Protein AF-A0A7T7CC13-F1 (afdb_monomer_lite)

Structure (mmCIF, N/CA/C/O backbone):
data_AF-A0A7T7CC13-F1
#
_entry.id   AF-A0A7T7CC13-F1
#
loop_
_atom_site.group_PDB
_atom_site.id
_atom_site.type_symbol
_atom_site.label_atom_id
_atom_site.label_alt_id
_atom_site.label_comp_id
_atom_site.label_asym_id
_atom_site.label_entity_id
_atom_site.label_seq_id
_atom_site.pdbx_PDB_ins_code
_atom_site.Cartn_x
_atom_site.Cartn_y
_atom_site.Cartn_z
_atom_site.occupancy
_atom_site.B_iso_or_equiv
_atom_site.auth_seq_id
_atom_site.auth_comp_id
_atom_site.auth_asym_id
_atom_site.auth_atom_id
_atom_site.pdbx_PDB_model_num
ATOM 1 N N . MET A 1 1 ? -9.724 -21.601 -39.764 1.00 37.38 1 MET A N 1
ATOM 2 C CA . MET A 1 1 ? -9.225 -21.649 -38.374 1.00 37.38 1 MET A CA 1
ATOM 3 C C . MET A 1 1 ? -8.020 -20.726 -38.321 1.00 37.38 1 MET A C 1
ATOM 5 O O . MET A 1 1 ? -7.012 -21.055 -38.927 1.00 37.38 1 MET A O 1
ATOM 9 N N . VAL A 1 2 ? -8.164 -19.522 -37.760 1.00 40.50 2 VAL A N 1
ATOM 10 C CA . VAL A 1 2 ? -7.054 -18.556 -37.667 1.00 40.50 2 VAL A CA 1
ATOM 11 C C . VAL A 1 2 ? -6.342 -18.808 -36.346 1.00 40.50 2 VAL A C 1
ATOM 13 O O . VAL A 1 2 ? -6.971 -18.805 -35.291 1.00 40.50 2 VAL A O 1
ATOM 16 N N . ASN A 1 3 ? -5.053 -19.114 -36.442 1.00 46.34 3 ASN A N 1
ATOM 17 C CA . ASN A 1 3 ? -4.206 -19.538 -35.339 1.00 46.34 3 ASN A CA 1
ATOM 18 C C . ASN A 1 3 ? -3.930 -18.339 -34.408 1.00 46.34 3 ASN A C 1
ATOM 20 O O . ASN A 1 3 ? -3.427 -17.313 -34.854 1.00 46.34 3 ASN A O 1
ATOM 24 N N . HIS A 1 4 ? -4.293 -18.442 -33.129 1.00 49.47 4 HIS A N 1
ATOM 25 C CA . HIS A 1 4 ? -4.273 -17.345 -32.145 1.00 49.47 4 HIS A CA 1
ATOM 26 C C . HIS A 1 4 ? -2.969 -17.299 -31.318 1.00 49.47 4 HIS A C 1
ATOM 28 O O . HIS A 1 4 ? -2.996 -17.021 -30.124 1.00 49.47 4 HIS A O 1
ATOM 34 N N . GLN A 1 5 ? -1.817 -17.609 -31.924 1.00 50.97 5 GLN A N 1
ATOM 35 C CA . GLN A 1 5 ? -0.561 -17.820 -31.180 1.00 50.97 5 GLN A CA 1
ATOM 36 C C . GLN A 1 5 ? 0.485 -16.687 -31.262 1.00 50.97 5 GLN A C 1
ATOM 38 O O . GLN A 1 5 ? 1.542 -16.831 -30.658 1.00 50.97 5 GLN A O 1
ATOM 43 N N . GLU A 1 6 ? 0.228 -15.551 -31.923 1.00 50.44 6 GLU A N 1
ATOM 44 C CA . GLU A 1 6 ? 1.265 -14.505 -32.102 1.00 50.44 6 GLU A CA 1
ATOM 45 C C . GLU A 1 6 ? 1.203 -13.300 -31.138 1.00 50.44 6 GLU A C 1
ATOM 47 O O . GLU A 1 6 ? 2.158 -12.530 -31.073 1.00 50.44 6 GLU A O 1
ATOM 52 N N . SER A 1 7 ? 0.134 -13.099 -30.356 1.00 53.97 7 SER A N 1
ATOM 53 C CA . SER A 1 7 ? -0.037 -11.822 -29.630 1.00 53.97 7 SER A CA 1
ATOM 54 C C . SER A 1 7 ? 0.683 -11.725 -28.278 1.00 53.97 7 SER A C 1
ATOM 56 O O . SER A 1 7 ? 0.955 -10.616 -27.822 1.00 53.97 7 SER A O 1
ATOM 58 N N . SER A 1 8 ? 0.986 -12.844 -27.610 1.00 57.09 8 SER A N 1
ATOM 59 C CA . SER A 1 8 ? 1.569 -12.819 -26.256 1.00 57.09 8 SER A CA 1
ATOM 60 C C . SER A 1 8 ? 3.068 -12.511 -26.260 1.00 57.09 8 SER A C 1
ATOM 62 O O . SER A 1 8 ? 3.535 -11.736 -25.429 1.00 57.09 8 SER A O 1
ATOM 64 N N . SER A 1 9 ? 3.818 -13.054 -27.223 1.00 64.38 9 SER A N 1
ATOM 65 C CA . SER A 1 9 ? 5.267 -12.847 -27.325 1.00 64.38 9 SER A CA 1
ATOM 66 C C . SER A 1 9 ? 5.609 -11.396 -27.658 1.00 64.38 9 SER A C 1
ATOM 68 O O . SER A 1 9 ? 6.480 -10.819 -27.016 1.00 64.38 9 SER A O 1
ATOM 70 N N . SER A 1 10 ? 4.882 -10.775 -28.593 1.00 85.00 10 SER A N 1
ATOM 71 C CA . SER A 1 10 ? 5.102 -9.376 -28.979 1.00 85.00 10 SER A CA 1
ATOM 72 C C . SER A 1 10 ? 4.784 -8.399 -27.839 1.00 85.00 10 SER A C 1
ATOM 74 O O . SER A 1 10 ? 5.523 -7.439 -27.621 1.00 85.00 10 SER A O 1
ATOM 76 N N . HIS A 1 11 ? 3.729 -8.665 -27.062 1.00 80.19 11 HIS A N 1
ATOM 77 C CA . HIS A 1 11 ? 3.351 -7.833 -25.920 1.00 80.19 11 HIS A CA 1
ATOM 78 C C . HIS A 1 11 ? 4.361 -7.905 -24.765 1.00 80.19 11 HIS A C 1
ATOM 80 O O . HIS A 1 11 ? 4.760 -6.864 -24.238 1.00 80.19 11 HIS A O 1
ATOM 86 N N . GLU A 1 12 ? 4.815 -9.103 -24.382 1.00 85.00 12 GLU A N 1
ATOM 87 C CA . GLU A 1 12 ? 5.818 -9.240 -23.316 1.00 85.00 12 GLU A CA 1
ATOM 88 C C . GLU A 1 12 ? 7.196 -8.721 -23.760 1.00 85.00 12 GLU A C 1
ATOM 90 O O . GLU A 1 12 ? 7.850 -8.012 -22.998 1.00 85.00 12 GLU A O 1
ATOM 95 N N . GLN A 1 13 ? 7.587 -8.934 -25.024 1.00 86.75 13 GLN A N 1
ATOM 96 C CA . GLN A 1 13 ? 8.794 -8.322 -25.598 1.00 86.75 13 GLN A CA 1
ATOM 97 C C . GLN A 1 13 ? 8.739 -6.789 -25.555 1.00 86.75 13 GLN A C 1
ATOM 99 O O . GLN A 1 13 ? 9.731 -6.143 -25.213 1.00 86.75 13 GLN A O 1
ATOM 104 N N . LEU A 1 14 ? 7.580 -6.196 -25.860 1.00 87.88 14 LEU A N 1
ATOM 105 C CA . LEU A 1 14 ? 7.381 -4.752 -25.765 1.00 87.88 14 LEU A CA 1
ATOM 106 C C . LEU A 1 14 ? 7.498 -4.261 -24.316 1.00 87.88 14 LEU A C 1
ATOM 108 O O . LEU A 1 14 ? 8.175 -3.264 -24.067 1.00 87.88 14 LEU A O 1
ATOM 112 N N . LYS A 1 15 ? 6.884 -4.954 -23.349 1.00 86.31 15 LYS A N 1
ATOM 113 C CA . LYS A 1 15 ? 7.027 -4.619 -21.923 1.00 86.31 15 LYS A CA 1
ATOM 114 C C . LYS A 1 15 ? 8.483 -4.675 -21.477 1.00 86.31 15 LYS A C 1
ATOM 116 O O . LYS A 1 15 ? 8.936 -3.764 -20.788 1.00 86.31 15 LYS A O 1
ATOM 121 N N . ASP A 1 16 ? 9.212 -5.716 -21.857 1.00 88.69 16 ASP A N 1
ATOM 122 C CA . ASP A 1 16 ? 10.606 -5.888 -21.454 1.00 88.69 16 ASP A CA 1
ATOM 123 C C . ASP A 1 16 ? 11.523 -4.842 -22.083 1.00 88.69 16 ASP A C 1
ATOM 125 O O . ASP A 1 16 ? 12.423 -4.339 -21.410 1.00 88.69 16 ASP A O 1
ATOM 129 N N . LEU A 1 17 ? 11.248 -4.431 -23.323 1.00 89.25 17 LEU A N 1
ATOM 130 C CA . LEU A 1 17 ? 11.922 -3.294 -23.944 1.00 89.25 17 LEU A CA 1
ATOM 131 C C . LEU A 1 17 ? 11.627 -1.988 -23.187 1.00 89.25 17 LEU A C 1
ATOM 133 O O . LEU A 1 17 ? 12.543 -1.228 -22.878 1.00 89.25 17 LEU A O 1
ATOM 137 N N . LEU A 1 18 ? 10.363 -1.734 -22.837 1.00 89.06 18 LEU A N 1
ATOM 138 C CA . LEU A 1 18 ? 9.966 -0.529 -22.104 1.00 89.06 18 LEU A CA 1
ATOM 139 C C . LEU A 1 18 ? 10.588 -0.462 -20.703 1.00 89.06 18 LEU A C 1
ATOM 141 O O . LEU A 1 18 ? 10.997 0.616 -20.279 1.00 89.06 18 LEU A O 1
ATOM 145 N N . LYS A 1 19 ? 10.736 -1.596 -20.005 1.00 88.38 19 LYS A N 1
ATOM 146 C CA . LYS A 1 19 ? 11.417 -1.672 -18.697 1.00 88.38 19 LYS A CA 1
ATOM 147 C C . LYS A 1 19 ? 12.895 -1.274 -18.756 1.00 88.38 19 LYS A C 1
ATOM 149 O O . LYS A 1 19 ? 13.468 -0.958 -17.718 1.00 88.38 19 LYS A O 1
ATOM 154 N N . GLN A 1 20 ? 13.525 -1.294 -19.931 1.00 89.38 20 GLN A N 1
ATOM 155 C CA . GLN A 1 20 ? 14.923 -0.878 -20.100 1.00 89.38 20 GLN A CA 1
ATOM 156 C C . GLN A 1 20 ? 15.076 0.639 -20.264 1.00 89.38 20 GLN A C 1
ATOM 158 O O . GLN A 1 20 ? 16.180 1.157 -20.095 1.00 89.38 20 GLN A O 1
ATOM 163 N N . VAL A 1 21 ? 13.992 1.367 -20.560 1.00 93.31 21 VAL A N 1
ATOM 164 C CA . VAL A 1 21 ? 14.020 2.832 -20.659 1.00 93.31 21 VAL A CA 1
ATOM 165 C C . VAL A 1 21 ? 14.332 3.410 -19.270 1.00 93.31 21 VAL A C 1
ATOM 167 O O . VAL A 1 21 ? 13.568 3.136 -18.343 1.00 93.31 21 VAL A O 1
ATOM 170 N N . PRO A 1 22 ? 15.393 4.227 -19.094 1.00 86.81 22 PRO A N 1
ATOM 171 C CA . PRO A 1 22 ? 15.857 4.665 -17.773 1.00 86.81 22 PRO A CA 1
ATOM 172 C C . PRO A 1 22 ? 14.756 5.236 -16.873 1.00 86.81 22 PRO A C 1
ATOM 174 O O . PRO A 1 22 ? 14.570 4.744 -15.768 1.00 86.81 22 PRO A O 1
ATOM 177 N N . GLY A 1 23 ? 13.936 6.167 -17.373 1.00 89.38 23 GLY A N 1
ATOM 178 C CA . GLY A 1 23 ? 12.844 6.750 -16.581 1.00 89.38 23 GLY A CA 1
ATOM 179 C C . GLY A 1 23 ? 11.727 5.760 -16.220 1.00 89.38 23 GLY A C 1
ATOM 180 O O . GLY A 1 23 ? 11.112 5.880 -15.163 1.00 89.38 23 GLY A O 1
ATOM 181 N N . VAL A 1 24 ? 11.478 4.751 -17.062 1.00 89.38 24 VAL A N 1
ATOM 182 C CA . VAL A 1 24 ? 10.513 3.681 -16.756 1.00 89.38 24 VAL A CA 1
ATOM 183 C C . VAL A 1 24 ? 11.092 2.753 -15.699 1.00 89.38 24 VAL A C 1
ATOM 185 O O . VAL A 1 24 ? 10.408 2.441 -14.728 1.00 89.38 24 VAL A O 1
ATOM 188 N N . LYS A 1 25 ? 12.357 2.352 -15.855 1.00 89.50 25 LYS A N 1
ATOM 189 C CA . LYS A 1 25 ? 13.068 1.532 -14.877 1.00 89.50 25 LYS A CA 1
ATOM 190 C C . LYS A 1 25 ? 13.095 2.217 -13.515 1.00 89.50 25 LYS A C 1
ATOM 192 O O . LYS A 1 25 ? 12.658 1.634 -12.536 1.00 89.50 25 LYS A O 1
ATOM 197 N N . GLU A 1 26 ? 13.532 3.471 -13.462 1.00 90.38 26 GLU A N 1
ATOM 198 C CA . GLU A 1 26 ? 13.581 4.271 -12.235 1.00 90.38 26 GLU A CA 1
ATOM 199 C C . GLU A 1 26 ? 12.208 4.387 -11.568 1.00 90.38 26 GLU A C 1
ATOM 201 O O . GLU A 1 26 ? 12.096 4.237 -10.352 1.00 90.38 26 GLU A O 1
ATOM 206 N N . HIS A 1 27 ? 11.147 4.604 -12.352 1.00 90.00 27 HIS A N 1
ATOM 207 C CA . HIS A 1 27 ? 9.791 4.644 -11.818 1.00 90.00 27 HIS A CA 1
ATOM 208 C C . HIS A 1 27 ? 9.349 3.286 -11.259 1.00 90.00 27 HIS A C 1
ATOM 210 O O . HIS A 1 27 ? 8.849 3.228 -10.135 1.00 90.00 27 HIS A O 1
ATOM 216 N N . LEU A 1 28 ? 9.553 2.193 -12.000 1.00 89.06 28 LEU A N 1
ATOM 217 C CA . LEU A 1 28 ? 9.188 0.841 -11.564 1.00 89.06 28 LEU A CA 1
ATOM 218 C C . LEU A 1 28 ? 9.956 0.402 -10.313 1.00 89.06 28 LEU A C 1
ATOM 220 O O . LEU A 1 28 ? 9.385 -0.283 -9.465 1.00 89.06 28 LEU A O 1
ATOM 224 N N . GLU A 1 29 ? 11.206 0.844 -10.189 1.00 89.06 29 GLU A N 1
ATOM 225 C CA . GLU A 1 29 ? 12.075 0.588 -9.043 1.00 89.06 29 GLU A CA 1
ATOM 226 C C . GLU A 1 29 ? 11.835 1.556 -7.869 1.00 89.06 29 GLU A C 1
ATOM 228 O O . GLU A 1 29 ? 12.410 1.396 -6.789 1.00 89.06 29 GLU A O 1
ATOM 233 N N . SER A 1 30 ? 10.981 2.567 -8.045 1.00 91.00 30 SER A N 1
ATOM 234 C CA . SER A 1 30 ? 10.727 3.562 -7.009 1.00 91.00 30 SER A CA 1
ATOM 235 C C . SER A 1 30 ? 9.969 2.970 -5.818 1.00 91.00 30 SER A C 1
ATOM 237 O O . SER A 1 30 ? 9.082 2.124 -5.963 1.00 91.00 30 SER A O 1
ATOM 239 N N . PHE A 1 31 ? 10.277 3.475 -4.619 1.00 91.25 31 PHE A N 1
ATOM 240 C CA . PHE A 1 31 ? 9.617 3.055 -3.380 1.00 91.25 31 PHE A CA 1
ATOM 241 C C . PHE A 1 31 ? 8.078 3.085 -3.463 1.00 91.25 31 PHE A C 1
ATOM 243 O O . PHE A 1 31 ? 7.469 2.077 -3.104 1.00 91.25 31 PHE A O 1
ATOM 250 N N . PRO A 1 32 ? 7.424 4.161 -3.961 1.00 93.06 32 PRO A N 1
ATOM 251 C CA . PRO A 1 32 ? 5.967 4.192 -4.060 1.00 93.06 32 PRO A CA 1
ATOM 252 C C . PRO A 1 32 ? 5.403 3.052 -4.911 1.00 93.06 32 PRO A C 1
ATOM 254 O O . PRO A 1 32 ? 4.416 2.438 -4.519 1.00 93.06 32 PRO A O 1
ATOM 257 N N . VAL A 1 33 ? 6.041 2.729 -6.041 1.00 92.19 33 VAL A N 1
ATOM 258 C CA . VAL A 1 33 ? 5.582 1.655 -6.934 1.00 92.19 33 VAL A CA 1
ATOM 259 C C . VAL A 1 33 ? 5.774 0.287 -6.293 1.00 92.19 33 VAL A C 1
ATOM 261 O O . VAL A 1 33 ? 4.829 -0.504 -6.268 1.00 92.19 33 VAL A O 1
ATOM 264 N N . LYS A 1 34 ? 6.955 0.010 -5.728 1.00 90.62 34 LYS A N 1
ATOM 265 C CA . LYS A 1 34 ? 7.211 -1.261 -5.034 1.00 90.62 34 LYS A CA 1
ATOM 266 C C . LYS A 1 34 ? 6.249 -1.462 -3.863 1.00 90.62 34 LYS A C 1
ATOM 268 O O . LYS A 1 34 ? 5.635 -2.520 -3.742 1.00 90.62 34 LYS A O 1
ATOM 273 N N . MET A 1 35 ? 6.058 -0.431 -3.039 1.00 89.69 35 MET A N 1
ATOM 274 C CA . MET A 1 35 ? 5.157 -0.485 -1.888 1.00 89.69 35 MET A CA 1
ATOM 275 C C . MET A 1 35 ? 3.690 -0.629 -2.303 1.00 89.69 35 MET A C 1
ATOM 277 O O . MET A 1 35 ? 2.972 -1.459 -1.750 1.00 89.69 35 MET A O 1
ATOM 281 N N . GLY A 1 36 ? 3.250 0.133 -3.306 1.00 92.94 36 GLY A N 1
ATOM 282 C CA . GLY A 1 36 ? 1.894 0.049 -3.841 1.00 92.94 36 GLY A CA 1
ATOM 283 C C . GLY A 1 36 ? 1.546 -1.352 -4.331 1.00 92.94 36 GLY A C 1
ATOM 284 O O . GLY A 1 36 ? 0.503 -1.896 -3.964 1.00 92.94 36 GLY A O 1
ATOM 285 N N . LYS A 1 37 ? 2.461 -1.978 -5.082 1.00 91.62 37 LYS A N 1
ATOM 286 C CA . LYS A 1 37 ? 2.295 -3.359 -5.549 1.00 91.62 37 LYS A CA 1
ATOM 287 C C . LYS A 1 37 ? 2.271 -4.365 -4.398 1.00 91.62 37 LYS A C 1
ATOM 289 O O . LYS A 1 37 ? 1.440 -5.267 -4.429 1.00 91.62 37 LYS A O 1
ATOM 294 N N . LYS A 1 38 ? 3.123 -4.214 -3.375 1.00 88.62 38 LYS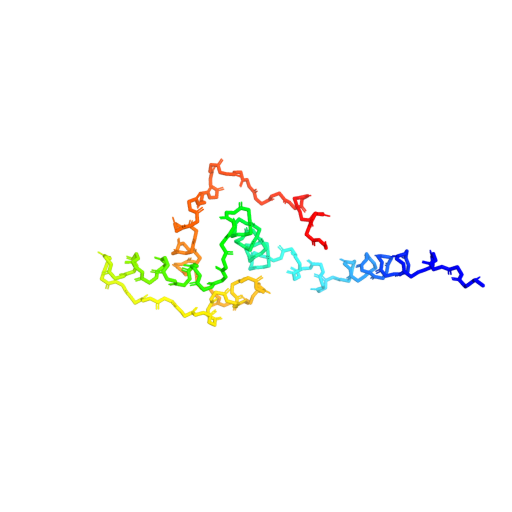 A N 1
ATOM 295 C CA . LYS A 1 38 ? 3.103 -5.088 -2.186 1.00 88.62 38 LYS A CA 1
ATOM 296 C C . LYS A 1 38 ? 1.785 -5.000 -1.423 1.00 88.62 38 LYS A C 1
ATOM 298 O O . LYS A 1 38 ? 1.185 -6.025 -1.120 1.00 88.62 38 LYS A O 1
ATOM 303 N N . ILE A 1 39 ? 1.313 -3.783 -1.162 1.00 92.62 39 ILE A N 1
ATOM 304 C CA . ILE A 1 39 ? 0.031 -3.538 -0.490 1.00 92.62 39 ILE A CA 1
ATOM 305 C C . ILE A 1 39 ? -1.113 -4.168 -1.285 1.00 92.62 39 ILE A C 1
ATOM 307 O O . ILE A 1 39 ? -1.938 -4.879 -0.715 1.00 92.62 39 ILE A O 1
ATOM 311 N N . MET A 1 40 ? -1.132 -3.962 -2.605 1.00 93.56 40 MET A N 1
ATOM 312 C CA . MET A 1 40 ? -2.138 -4.554 -3.483 1.00 93.56 40 MET A CA 1
ATOM 313 C C . MET A 1 40 ? -2.079 -6.085 -3.462 1.00 93.56 40 MET A C 1
ATOM 315 O O . MET A 1 40 ? -3.118 -6.730 -3.324 1.00 93.56 40 MET A O 1
ATOM 319 N N . LYS A 1 41 ? -0.880 -6.668 -3.566 1.00 90.94 41 LYS A N 1
ATOM 320 C CA . LYS A 1 41 ? -0.671 -8.116 -3.501 1.00 90.94 41 LYS A CA 1
ATOM 321 C C . LYS A 1 41 ? -1.198 -8.683 -2.187 1.00 90.94 41 LYS A C 1
ATOM 323 O O . LYS A 1 41 ? -2.060 -9.551 -2.208 1.00 90.94 41 LYS A O 1
ATOM 328 N N . ARG A 1 42 ? -0.758 -8.132 -1.053 1.00 91.81 42 ARG A N 1
ATOM 329 C CA . ARG A 1 42 ? -1.191 -8.564 0.281 1.00 91.81 42 ARG A CA 1
ATOM 330 C C . ARG A 1 42 ? -2.703 -8.447 0.451 1.00 91.81 42 ARG A C 1
ATOM 332 O O . ARG A 1 42 ? -3.329 -9.357 0.983 1.00 91.81 42 ARG A O 1
ATOM 339 N N . ARG A 1 43 ? -3.305 -7.359 -0.038 1.00 93.88 43 ARG A N 1
ATOM 340 C CA . ARG A 1 43 ? -4.762 -7.185 -0.047 1.00 93.88 43 ARG A CA 1
ATOM 341 C C . ARG A 1 43 ? -5.460 -8.338 -0.772 1.00 93.88 43 ARG A C 1
ATOM 343 O O . ARG A 1 43 ? -6.429 -8.884 -0.250 1.00 93.88 43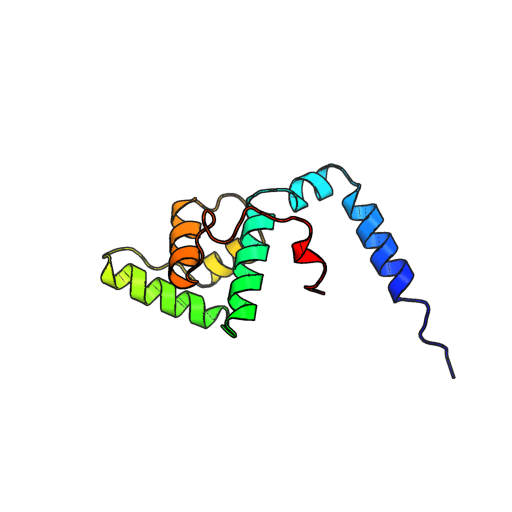 ARG A O 1
ATOM 350 N N . ILE A 1 44 ? -4.989 -8.670 -1.973 1.00 93.44 44 ILE A N 1
ATOM 351 C CA . ILE A 1 44 ? -5.552 -9.742 -2.802 1.00 93.44 44 ILE A CA 1
ATOM 352 C C . ILE A 1 44 ? -5.348 -11.104 -2.131 1.00 93.44 44 ILE A C 1
ATOM 354 O O . ILE A 1 44 ? -6.295 -11.882 -2.072 1.00 93.44 44 ILE A O 1
ATOM 358 N N . ASP A 1 45 ? -4.167 -11.358 -1.564 1.00 91.12 45 ASP A N 1
ATOM 359 C CA . ASP A 1 45 ? -3.845 -12.605 -0.859 1.00 91.12 45 ASP A CA 1
ATOM 360 C C . ASP A 1 45 ? -4.742 -12.816 0.379 1.00 91.12 45 ASP A C 1
ATOM 362 O O . ASP A 1 45 ? -5.075 -13.947 0.727 1.00 91.12 45 ASP A O 1
ATOM 366 N N . LEU A 1 46 ? -5.197 -11.730 1.016 1.00 92.12 46 LEU A N 1
ATOM 367 C CA . LEU A 1 46 ? -6.177 -11.754 2.109 1.00 92.12 46 LEU A CA 1
ATOM 368 C C . LEU A 1 46 ? -7.643 -11.797 1.630 1.00 92.12 46 LEU A C 1
ATOM 370 O O . LEU A 1 46 ? -8.556 -11.796 2.455 1.00 92.12 46 LEU A O 1
ATOM 374 N N . GLY A 1 47 ? -7.898 -11.801 0.317 1.00 95.06 47 GLY A N 1
ATOM 375 C CA . GLY A 1 47 ? -9.248 -11.796 -0.257 1.00 95.06 47 GLY A CA 1
ATOM 376 C C . GLY A 1 47 ? -10.01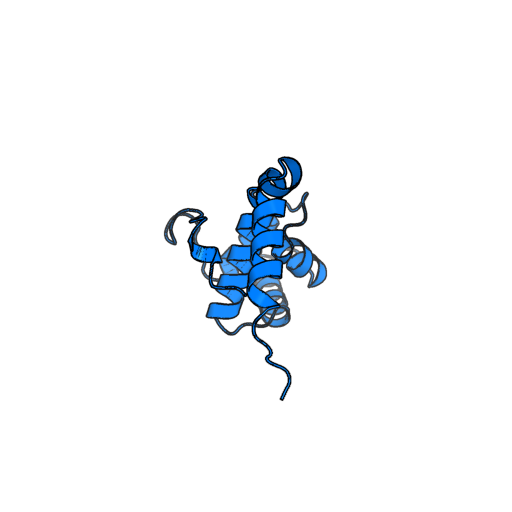6 -10.487 -0.048 1.00 95.06 47 GLY A C 1
ATOM 377 O O . GLY A 1 47 ? -11.243 -10.474 -0.129 1.00 95.06 47 GLY A O 1
ATOM 378 N N . LEU A 1 48 ? -9.316 -9.386 0.236 1.00 94.62 48 LEU A N 1
ATOM 379 C CA . LEU A 1 48 ? -9.925 -8.099 0.558 1.00 94.62 48 LEU A CA 1
ATOM 380 C C . LEU A 1 48 ? -10.157 -7.254 -0.700 1.00 94.62 48 LEU A C 1
ATOM 382 O O . LEU A 1 48 ? -9.316 -7.156 -1.601 1.00 94.62 48 LEU A O 1
ATOM 386 N N . THR A 1 49 ? -11.279 -6.546 -0.745 1.00 95.31 49 THR A N 1
ATOM 387 C CA . THR A 1 49 ? -11.491 -5.470 -1.716 1.00 95.31 49 THR A CA 1
ATOM 388 C C . THR A 1 49 ? -10.797 -4.187 -1.257 1.00 95.31 49 THR A C 1
ATOM 390 O O . THR A 1 49 ? -10.436 -4.020 -0.090 1.00 95.31 49 THR A O 1
ATOM 393 N N . GLN A 1 50 ? -10.619 -3.227 -2.169 1.00 93.06 50 GLN A N 1
ATOM 394 C CA . GLN A 1 50 ? -10.079 -1.916 -1.796 1.00 93.06 50 GLN A CA 1
ATOM 395 C C . GLN A 1 50 ? -10.968 -1.217 -0.750 1.00 93.06 50 GLN A C 1
ATOM 397 O O . GLN A 1 50 ? -10.466 -0.529 0.138 1.00 93.06 50 GLN A O 1
ATOM 402 N N . GLN A 1 51 ? -12.285 -1.433 -0.828 1.00 94.69 51 GLN A N 1
ATOM 403 C CA . GLN A 1 51 ? -13.245 -0.861 0.108 1.00 94.69 51 GLN A CA 1
ATOM 404 C C . GLN A 1 51 ? -13.118 -1.471 1.509 1.00 94.69 51 GLN A C 1
ATOM 406 O O . GLN A 1 51 ? -13.294 -0.754 2.496 1.00 94.69 51 GLN A O 1
ATOM 411 N N . ASP A 1 52 ? -12.755 -2.750 1.615 1.00 95.44 52 ASP A N 1
ATOM 412 C CA . ASP A 1 52 ? -12.541 -3.401 2.910 1.00 95.44 52 ASP A CA 1
ATOM 413 C C . ASP A 1 52 ? -11.350 -2.781 3.646 1.00 95.44 52 ASP A C 1
ATOM 415 O O . ASP A 1 52 ? -11.473 -2.436 4.821 1.00 95.44 52 ASP A O 1
ATOM 419 N N . ILE A 1 53 ? -10.237 -2.510 2.947 1.00 94.81 53 ILE A N 1
ATOM 420 C CA . ILE A 1 53 ? -9.102 -1.787 3.549 1.00 94.81 53 ILE A CA 1
ATOM 421 C C . ILE A 1 53 ? -9.536 -0.411 4.048 1.00 94.81 53 ILE A C 1
ATOM 423 O O . ILE A 1 53 ? -9.189 -0.029 5.164 1.00 94.81 53 ILE A O 1
ATOM 427 N N . VAL A 1 54 ? -10.307 0.345 3.261 1.00 94.69 54 VAL A N 1
ATOM 428 C CA . VAL A 1 54 ? -10.786 1.673 3.684 1.00 94.69 54 VAL A CA 1
ATOM 429 C C . VAL A 1 54 ? -11.562 1.576 4.996 1.00 94.69 54 VAL A C 1
ATOM 431 O O . VAL A 1 54 ? -11.358 2.396 5.894 1.00 94.69 54 VAL A O 1
ATOM 434 N N . GLN A 1 55 ? -12.420 0.565 5.140 1.00 95.25 55 GLN A N 1
ATOM 435 C CA . GLN A 1 55 ? -13.183 0.344 6.366 1.00 95.25 55 GLN A CA 1
ATOM 436 C C . GLN A 1 55 ? -12.289 -0.059 7.544 1.00 95.25 55 GLN A C 1
ATOM 438 O O . GLN A 1 55 ? -12.455 0.488 8.638 1.00 95.25 55 GLN A O 1
ATOM 443 N N . LEU A 1 56 ? -11.324 -0.958 7.327 1.00 94.75 56 LEU A N 1
ATOM 444 C CA . LEU A 1 56 ? -10.372 -1.392 8.351 1.00 94.75 56 LEU A CA 1
ATOM 445 C C . LEU A 1 56 ? -9.519 -0.220 8.850 1.00 94.75 56 LEU A C 1
ATOM 447 O O . LEU A 1 56 ? -9.472 0.037 10.057 1.00 94.75 56 LEU A O 1
ATOM 451 N N . VAL A 1 57 ? -8.936 0.562 7.935 1.00 94.06 57 VAL A N 1
ATOM 452 C CA . VAL A 1 57 ? -8.135 1.740 8.297 1.00 94.06 57 VAL A CA 1
ATOM 453 C C . VAL A 1 57 ? -8.998 2.790 8.984 1.00 94.06 57 VAL A C 1
ATOM 455 O O . VAL A 1 57 ? -8.568 3.393 9.964 1.00 94.06 57 VAL A O 1
ATOM 458 N N . ALA A 1 58 ? -10.235 3.009 8.531 1.00 93.50 58 ALA A N 1
ATOM 459 C CA . ALA A 1 58 ? -11.136 3.953 9.185 1.00 93.50 58 ALA A CA 1
ATOM 460 C C . ALA A 1 58 ? -11.501 3.523 10.610 1.00 93.50 58 ALA A C 1
ATOM 462 O O . ALA A 1 58 ? -11.573 4.372 11.501 1.00 93.50 58 ALA A O 1
ATOM 463 N N . LYS A 1 59 ? -11.720 2.225 10.843 1.00 93.62 59 LYS A N 1
ATOM 464 C CA . LYS A 1 59 ? -11.992 1.676 12.176 1.00 93.62 59 LYS A CA 1
ATOM 465 C C . LYS A 1 59 ? -10.793 1.873 13.105 1.00 93.62 59 LYS A C 1
ATOM 467 O O . LYS A 1 59 ? -10.978 2.378 14.209 1.00 93.62 59 LYS A O 1
ATOM 472 N N . GLN A 1 60 ? -9.588 1.554 12.634 1.00 92.50 60 GLN A N 1
ATOM 473 C CA . GLN A 1 60 ? -8.352 1.729 13.398 1.00 92.50 60 GLN A CA 1
ATOM 474 C C . GLN A 1 60 ? -8.042 3.208 13.678 1.00 92.50 60 GLN A C 1
ATOM 476 O O . GLN A 1 60 ? -7.735 3.584 14.806 1.00 92.50 60 GLN A O 1
ATOM 481 N N . ALA A 1 61 ? -8.164 4.077 12.673 1.00 90.12 61 ALA A N 1
ATOM 482 C CA . ALA A 1 61 ? -7.912 5.504 12.844 1.00 90.12 61 ALA A CA 1
ATOM 483 C C . ALA A 1 61 ? -8.853 6.107 13.898 1.00 90.12 61 ALA A C 1
ATOM 485 O O . ALA A 1 61 ? -8.406 6.843 14.775 1.00 90.12 61 ALA A O 1
ATOM 486 N N . ARG A 1 62 ? -10.141 5.733 13.879 1.00 90.50 62 ARG A N 1
ATOM 487 C CA . ARG A 1 62 ? -11.115 6.176 14.889 1.00 90.50 62 ARG A CA 1
ATOM 488 C C . ARG A 1 62 ? -10.753 5.712 16.298 1.00 90.50 62 ARG A C 1
ATOM 490 O O . ARG A 1 62 ? -10.867 6.516 17.217 1.00 90.50 62 ARG A O 1
ATOM 497 N N . SER A 1 63 ? -10.298 4.468 16.482 1.00 90.00 63 SER A N 1
ATOM 498 C CA . SER A 1 63 ? -9.899 3.978 17.812 1.00 90.00 63 SER A CA 1
ATOM 499 C C . SER A 1 63 ? -8.634 4.654 18.349 1.00 90.00 63 SER A C 1
ATOM 501 O O . SER A 1 63 ? -8.419 4.661 19.556 1.00 90.00 63 SER A O 1
ATOM 503 N N . GLN A 1 64 ? -7.827 5.258 17.474 1.00 89.88 64 GLN A N 1
ATOM 504 C CA . GLN A 1 64 ? -6.612 6.002 17.820 1.00 89.88 64 GLN A CA 1
ATOM 505 C C . GLN A 1 64 ? -6.815 7.532 17.831 1.00 89.88 64 GLN A C 1
ATOM 507 O O . GLN A 1 64 ? -5.848 8.275 17.980 1.00 89.88 64 GLN A O 1
ATOM 512 N N . GLY A 1 65 ? -8.045 8.030 17.638 1.00 89.19 65 GLY A N 1
ATOM 513 C CA . GLY A 1 65 ? -8.327 9.472 17.562 1.00 89.19 65 GLY A CA 1
ATOM 514 C C . GLY A 1 65 ? -7.731 10.167 16.328 1.00 89.19 65 GLY A C 1
ATOM 515 O O . GLY A 1 65 ? -7.568 11.385 16.310 1.00 89.19 65 GLY A O 1
ATOM 516 N N . GLN A 1 66 ? -7.391 9.404 15.290 1.00 88.25 66 GLN A N 1
ATOM 517 C CA . GLN A 1 66 ? -6.782 9.889 14.058 1.00 88.25 66 GLN A CA 1
ATOM 518 C C . GLN A 1 66 ? -7.809 10.050 12.933 1.00 88.25 66 GLN A C 1
ATOM 520 O O . GLN A 1 66 ? -8.854 9.398 12.889 1.00 88.25 66 GLN A O 1
ATOM 525 N N . ARG A 1 67 ? -7.476 10.894 11.951 1.00 87.19 67 ARG A N 1
ATOM 526 C CA . ARG A 1 67 ? -8.284 11.046 10.737 1.00 87.19 67 ARG A CA 1
ATOM 527 C C . ARG A 1 67 ? -8.164 9.794 9.844 1.00 87.19 67 ARG A C 1
ATOM 529 O O . ARG A 1 67 ? -7.036 9.430 9.492 1.00 87.19 67 ARG A O 1
ATOM 536 N N . PRO A 1 68 ? -9.291 9.180 9.429 1.00 88.50 68 PRO A N 1
ATOM 537 C CA . PRO A 1 68 ? -9.303 8.115 8.429 1.00 88.50 68 PRO A CA 1
ATOM 538 C C . PRO A 1 68 ? -8.750 8.572 7.079 1.00 88.50 68 PRO A C 1
ATOM 540 O O . PRO A 1 68 ? -8.903 9.736 6.697 1.00 88.50 68 PRO A O 1
ATOM 543 N N . ILE A 1 69 ? -8.174 7.638 6.326 1.00 90.62 69 ILE A N 1
ATOM 544 C CA . ILE A 1 69 ? -7.801 7.862 4.925 1.00 90.62 69 ILE A CA 1
ATOM 545 C C . ILE A 1 69 ? -8.963 7.498 3.995 1.00 90.62 69 ILE A C 1
ATOM 547 O O . ILE A 1 69 ? -9.875 6.766 4.377 1.00 90.62 69 ILE A O 1
ATOM 551 N N . THR A 1 70 ? -8.957 8.046 2.781 1.00 92.06 70 THR A N 1
ATOM 552 C CA . THR A 1 70 ? -10.031 7.841 1.800 1.00 92.06 70 THR A CA 1
ATOM 553 C C . THR A 1 70 ? -9.691 6.711 0.832 1.00 92.06 70 THR A C 1
ATOM 555 O O . THR A 1 70 ? -8.525 6.355 0.657 1.00 92.06 70 THR A O 1
ATOM 558 N N . GLN A 1 71 ? -10.701 6.201 0.126 1.00 92.25 71 GLN A N 1
ATOM 559 C CA . GLN A 1 71 ? -10.500 5.245 -0.965 1.00 92.25 71 GLN A CA 1
ATOM 560 C C . GLN A 1 71 ? -9.583 5.799 -2.064 1.00 92.25 71 GLN A C 1
ATOM 562 O O . GLN A 1 71 ? -8.718 5.088 -2.566 1.00 92.25 71 GLN A O 1
ATOM 567 N N . ALA A 1 72 ? -9.702 7.091 -2.385 1.00 95.25 72 ALA A N 1
ATOM 568 C CA . ALA A 1 72 ? -8.810 7.747 -3.338 1.00 95.25 72 ALA A CA 1
ATOM 569 C C . ALA A 1 72 ? -7.342 7.709 -2.874 1.00 95.25 72 ALA A C 1
ATOM 571 O O . ALA A 1 72 ? -6.443 7.552 -3.69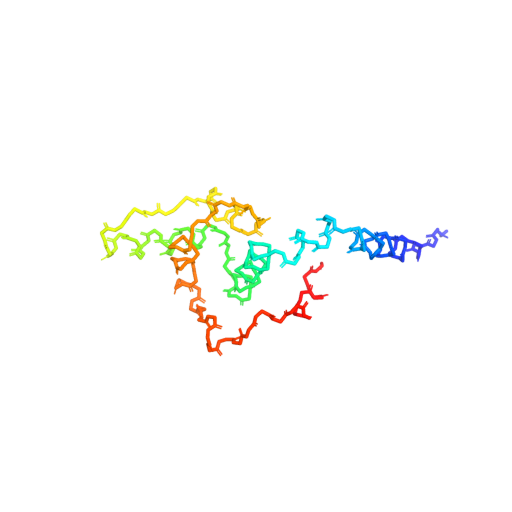5 1.00 95.25 72 ALA A O 1
ATOM 572 N N . THR A 1 73 ? -7.086 7.818 -1.567 1.00 94.44 73 THR A N 1
ATOM 573 C CA . THR A 1 73 ? -5.736 7.665 -1.011 1.00 94.44 73 THR A CA 1
ATOM 574 C C . THR A 1 73 ? -5.227 6.231 -1.154 1.00 94.44 73 THR A C 1
ATOM 576 O O . THR A 1 73 ? -4.090 6.056 -1.578 1.00 94.44 73 THR A O 1
ATOM 579 N N . ILE A 1 74 ? -6.056 5.216 -0.879 1.00 94.69 74 ILE A N 1
ATOM 580 C CA . ILE A 1 74 ? -5.679 3.807 -1.102 1.00 94.69 74 ILE A CA 1
ATOM 581 C C . ILE A 1 74 ? -5.358 3.556 -2.580 1.00 94.69 74 ILE A C 1
ATOM 583 O O . ILE A 1 74 ? -4.326 2.976 -2.895 1.00 94.69 74 ILE A O 1
ATOM 587 N N . SER A 1 75 ? -6.181 4.063 -3.499 1.00 95.38 75 SER A N 1
ATOM 588 C CA . SER A 1 75 ? -5.930 3.934 -4.938 1.00 95.38 75 SER A CA 1
ATOM 589 C C . SER A 1 75 ? -4.612 4.592 -5.363 1.00 95.38 75 SER A C 1
ATOM 591 O O . SER A 1 75 ? -3.856 4.009 -6.139 1.00 95.38 75 SER A O 1
ATOM 593 N N . LYS A 1 76 ? -4.286 5.772 -4.823 1.00 96.31 76 LYS A N 1
ATOM 594 C CA . LYS A 1 76 ? -2.991 6.431 -5.064 1.00 96.31 76 LYS A CA 1
ATOM 595 C C . LYS A 1 76 ? -1.813 5.610 -4.543 1.00 96.31 76 LYS A C 1
ATOM 597 O O . LYS A 1 76 ? -0.790 5.540 -5.214 1.00 96.31 76 LYS A O 1
ATOM 602 N N . ILE A 1 77 ? -1.960 4.981 -3.379 1.00 95.44 77 ILE A N 1
ATOM 603 C CA . ILE A 1 77 ? -0.948 4.074 -2.8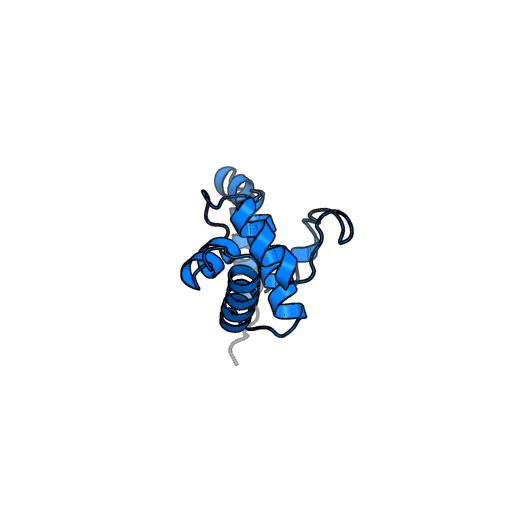25 1.00 95.44 77 ILE A CA 1
ATOM 604 C C . ILE A 1 77 ? -0.734 2.891 -3.766 1.00 95.44 77 ILE A C 1
ATOM 606 O O . ILE A 1 77 ? 0.384 2.665 -4.211 1.00 95.44 77 ILE A O 1
ATOM 610 N N . GLU A 1 78 ? -1.802 2.175 -4.117 1.00 93.19 78 GLU A N 1
ATOM 611 C CA . GLU A 1 78 ? -1.731 0.951 -4.926 1.00 93.19 78 GLU A CA 1
ATOM 612 C C . GLU A 1 78 ? -1.217 1.194 -6.356 1.00 93.19 78 GLU A C 1
ATOM 614 O O . GLU A 1 78 ? -0.657 0.293 -6.974 1.00 93.19 78 GLU A O 1
ATOM 619 N N . THR A 1 79 ? -1.360 2.416 -6.873 1.00 93.06 79 THR A N 1
ATOM 620 C CA . THR A 1 79 ? -0.835 2.832 -8.187 1.00 93.06 79 THR A CA 1
ATOM 621 C C . THR A 1 79 ? 0.588 3.393 -8.132 1.00 93.06 79 THR A C 1
ATOM 623 O O . THR A 1 79 ? 1.138 3.764 -9.165 1.00 93.06 79 THR A O 1
ATOM 626 N N . GLY A 1 80 ? 1.198 3.466 -6.946 1.00 92.62 80 GLY A N 1
ATOM 627 C CA . GLY A 1 80 ? 2.549 3.992 -6.770 1.00 92.62 80 GLY A CA 1
ATOM 628 C C . GLY A 1 80 ? 2.664 5.498 -6.994 1.00 92.62 80 GLY A C 1
ATOM 629 O O . GLY A 1 80 ? 3.704 5.986 -7.439 1.00 92.62 80 GLY A O 1
ATOM 630 N N . HIS A 1 81 ? 1.603 6.252 -6.697 1.00 93.88 81 HIS A N 1
ATOM 631 C CA . HIS A 1 81 ? 1.634 7.708 -6.763 1.00 93.88 81 HIS A CA 1
ATOM 632 C C . HIS A 1 81 ? 2.687 8.274 -5.798 1.00 93.88 81 HIS A C 1
ATOM 634 O O . HIS A 1 81 ? 2.766 7.894 -4.627 1.00 93.88 81 HIS A O 1
ATOM 640 N N . SER A 1 82 ? 3.487 9.224 -6.278 1.00 89.75 82 SER A N 1
ATOM 641 C CA . SER A 1 82 ? 4.476 9.917 -5.455 1.00 89.75 82 SER A CA 1
ATOM 642 C C . SER A 1 82 ? 3.817 10.888 -4.461 1.00 89.75 82 SER A C 1
ATOM 644 O O . SER A 1 82 ? 2.644 11.238 -4.570 1.00 89.75 82 SER A O 1
ATOM 646 N N . GLY A 1 83 ? 4.567 11.318 -3.441 1.00 91.06 83 GLY A N 1
ATOM 647 C CA . GLY A 1 83 ? 4.091 12.314 -2.468 1.00 91.06 83 GLY A CA 1
ATOM 648 C C . GLY A 1 83 ? 3.183 11.773 -1.356 1.00 91.06 83 GLY A C 1
ATOM 649 O O . GLY A 1 83 ? 2.701 12.548 -0.530 1.00 91.06 83 GLY A O 1
ATOM 650 N N . ILE A 1 84 ? 2.968 10.456 -1.289 1.00 93.06 84 ILE A N 1
ATOM 651 C CA . ILE A 1 84 ? 2.337 9.814 -0.133 1.00 93.06 84 ILE A CA 1
ATOM 652 C C . ILE A 1 84 ? 3.331 9.771 1.032 1.00 93.06 84 ILE A C 1
ATOM 654 O O . ILE A 1 84 ? 4.481 9.363 0.873 1.00 93.06 84 ILE A O 1
ATOM 658 N N . LYS A 1 85 ? 2.882 10.197 2.213 1.00 92.75 85 LYS A N 1
ATOM 659 C CA . LYS A 1 85 ? 3.702 10.222 3.428 1.00 92.75 85 LYS A CA 1
ATOM 660 C C . LYS A 1 85 ? 3.844 8.826 4.037 1.00 92.75 85 LYS A C 1
ATOM 662 O O . LYS A 1 85 ? 2.892 8.051 3.994 1.00 92.75 85 LYS A O 1
ATOM 667 N N . GLY A 1 86 ? 4.978 8.562 4.694 1.00 90.25 86 GLY A N 1
ATOM 668 C CA . GLY A 1 86 ? 5.246 7.311 5.427 1.00 90.25 86 GLY A CA 1
ATOM 669 C C . GLY A 1 86 ? 4.105 6.910 6.367 1.00 90.25 86 GLY A C 1
ATOM 670 O O . GLY A 1 86 ? 3.538 5.839 6.207 1.00 90.25 86 GLY A O 1
ATOM 671 N N . GLU A 1 87 ? 3.631 7.853 7.191 1.00 91.19 87 GLU A N 1
ATOM 672 C CA . GLU A 1 87 ? 2.496 7.656 8.113 1.00 91.19 87 GLU A CA 1
ATOM 673 C C . GLU A 1 87 ? 1.214 7.126 7.443 1.00 91.19 87 GLU A C 1
ATOM 675 O O . GLU A 1 87 ? 0.340 6.554 8.092 1.00 91.19 87 GLU A O 1
ATOM 680 N N . THR A 1 88 ? 1.047 7.378 6.143 1.00 92.62 88 THR A N 1
ATOM 681 C CA . THR A 1 88 ? -0.114 6.916 5.381 1.00 92.62 88 THR A CA 1
ATOM 682 C C . THR A 1 88 ? 0.070 5.466 4.948 1.00 92.62 88 THR A C 1
ATOM 684 O O . THR A 1 88 ? -0.898 4.711 4.991 1.00 92.62 88 THR A O 1
ATOM 687 N N . TYR A 1 89 ? 1.292 5.069 4.582 1.00 92.75 89 TYR A N 1
ATOM 688 C CA . TYR A 1 89 ? 1.630 3.667 4.345 1.00 92.75 89 TYR A CA 1
ATOM 689 C C . TYR A 1 89 ? 1.496 2.857 5.635 1.00 92.75 89 TYR A C 1
ATOM 691 O O . TYR A 1 89 ? 0.812 1.841 5.620 1.00 92.75 89 TYR A O 1
ATOM 699 N N . ASP A 1 90 ? 2.028 3.350 6.756 1.00 90.81 90 ASP A N 1
ATOM 700 C CA . ASP A 1 90 ? 2.006 2.642 8.046 1.00 90.81 90 ASP A CA 1
ATOM 701 C C . ASP A 1 90 ? 0.582 2.265 8.478 1.00 90.81 90 ASP A C 1
ATOM 703 O O . ASP A 1 90 ? 0.321 1.135 8.883 1.00 90.81 90 ASP A O 1
ATOM 707 N N . LYS A 1 91 ? -0.380 3.182 8.305 1.00 92.00 91 LYS A N 1
ATOM 708 C CA . LYS A 1 91 ? -1.803 2.922 8.586 1.00 92.00 91 LYS A CA 1
ATOM 709 C C . LYS A 1 91 ? -2.377 1.776 7.758 1.00 92.00 91 LYS A C 1
ATOM 711 O O . LYS A 1 91 ? -3.236 1.050 8.247 1.00 92.00 91 LYS A O 1
ATOM 716 N N . VAL A 1 92 ? -1.956 1.654 6.501 1.00 93.94 92 VAL A N 1
ATOM 717 C CA . VAL A 1 92 ? -2.417 0.592 5.599 1.00 93.94 92 VAL A CA 1
ATOM 718 C C . VAL A 1 92 ? -1.717 -0.724 5.919 1.00 93.94 92 VAL A C 1
ATOM 720 O O . VAL A 1 92 ? -2.375 -1.754 5.993 1.00 93.94 92 VAL A O 1
ATOM 723 N N . LEU A 1 93 ? -0.407 -0.696 6.153 1.00 92.00 93 LEU A N 1
ATOM 724 C CA . LEU A 1 93 ? 0.371 -1.889 6.484 1.00 92.00 93 LEU A CA 1
ATOM 725 C C . LEU A 1 93 ? -0.092 -2.519 7.800 1.00 92.00 93 LEU A C 1
ATOM 727 O O . LEU A 1 93 ? -0.276 -3.731 7.866 1.00 92.00 93 LEU A O 1
ATOM 731 N N . GLN A 1 94 ? -0.399 -1.696 8.804 1.00 90.88 94 GLN A N 1
ATOM 732 C CA . GLN A 1 94 ? -0.886 -2.175 10.093 1.00 90.88 94 GLN A CA 1
ATOM 733 C C . GLN A 1 94 ? -2.207 -2.950 9.984 1.00 90.88 94 GLN A C 1
ATOM 735 O O . GLN A 1 94 ? -2.361 -3.979 10.634 1.00 90.88 94 GLN A O 1
ATOM 740 N N . VAL A 1 95 ? -3.159 -2.503 9.153 1.00 92.81 95 VAL A N 1
ATOM 741 C CA . VAL A 1 95 ? -4.426 -3.242 8.972 1.00 92.81 95 VAL A CA 1
ATOM 742 C C . VAL A 1 95 ? -4.287 -4.481 8.095 1.00 92.81 95 VAL A C 1
ATOM 744 O O . VAL A 1 95 ? -5.169 -5.336 8.111 1.00 92.81 95 VAL A O 1
ATOM 747 N N . LEU A 1 96 ? -3.215 -4.558 7.309 1.00 91.75 96 LEU A N 1
ATOM 748 C CA . LEU A 1 96 ? -2.885 -5.711 6.476 1.00 91.75 96 LEU A CA 1
ATOM 749 C C . LEU A 1 96 ? -2.029 -6.748 7.205 1.00 91.75 96 LEU A C 1
ATOM 751 O O . LEU A 1 96 ? -1.663 -7.752 6.586 1.00 91.75 96 LEU A O 1
ATOM 755 N N . ASP A 1 97 ? -1.728 -6.494 8.485 1.00 88.62 97 ASP A N 1
ATOM 756 C CA . ASP A 1 97 ? -0.812 -7.293 9.296 1.00 88.62 97 ASP A CA 1
ATOM 757 C C . ASP A 1 97 ? 0.468 -7.578 8.503 1.00 88.62 97 ASP A C 1
ATOM 759 O O . ASP A 1 97 ? 0.817 -8.729 8.241 1.00 88.62 97 ASP A O 1
ATOM 763 N N . TYR A 1 98 ? 1.045 -6.497 7.965 1.00 82.81 98 TYR A N 1
ATOM 764 C CA . TYR A 1 98 ? 2.276 -6.523 7.190 1.00 82.81 98 TYR A CA 1
ATOM 765 C C . TYR A 1 98 ? 3.340 -5.717 7.921 1.00 82.81 98 TYR A C 1
ATOM 767 O O . TYR A 1 98 ? 3.189 -4.508 8.126 1.00 82.81 98 TYR A O 1
ATOM 775 N N . ASP A 1 99 ? 4.429 -6.381 8.269 1.00 77.50 99 ASP A N 1
ATOM 776 C CA . ASP A 1 99 ? 5.608 -5.781 8.859 1.00 77.50 99 ASP A CA 1
ATOM 777 C C . ASP A 1 99 ? 6.787 -5.925 7.881 1.00 77.50 99 ASP A C 1
ATOM 779 O O . ASP A 1 99 ? 7.324 -7.019 7.699 1.00 77.50 99 ASP A O 1
ATOM 783 N N . PRO A 1 100 ? 7.252 -4.814 7.277 1.00 67.44 100 PRO A N 1
A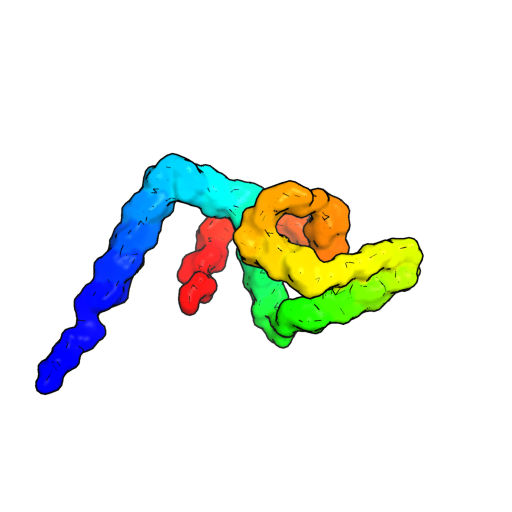TOM 784 C CA . PRO A 1 100 ? 8.368 -4.823 6.333 1.00 67.44 100 PRO A CA 1
ATOM 785 C C . PRO A 1 100 ? 9.675 -5.411 6.883 1.00 67.44 100 PRO A C 1
ATOM 787 O O . PRO A 1 100 ? 10.583 -5.693 6.102 1.00 67.44 100 PRO A O 1
ATOM 790 N N . LEU A 1 101 ? 9.814 -5.531 8.208 1.00 69.88 101 LEU A N 1
ATOM 791 C CA . LEU A 1 101 ? 11.001 -6.084 8.856 1.00 69.88 101 LEU A CA 1
ATOM 792 C C . LEU A 1 101 ? 10.928 -7.605 9.032 1.00 69.88 101 LEU A C 1
ATOM 794 O O . LEU A 1 101 ? 11.974 -8.254 8.997 1.00 69.88 101 LEU A O 1
ATOM 798 N N . SER A 1 102 ? 9.734 -8.174 9.213 1.00 70.44 102 SER A N 1
ATOM 799 C CA . SER A 1 102 ? 9.542 -9.616 9.429 1.00 70.44 102 SER A CA 1
ATOM 800 C C . SER A 1 102 ? 9.040 -10.357 8.190 1.00 70.44 102 SER A C 1
ATOM 802 O O . SER A 1 102 ? 9.468 -11.486 7.961 1.00 70.44 102 SER A O 1
ATOM 804 N N . ASP A 1 103 ? 8.255 -9.707 7.329 1.00 69.19 103 ASP A N 1
ATOM 805 C CA . ASP A 1 103 ? 7.753 -10.274 6.067 1.00 69.19 103 ASP A CA 1
ATOM 806 C C . ASP A 1 103 ? 8.790 -10.249 4.928 1.00 69.19 103 ASP A C 1
ATOM 808 O O . ASP A 1 103 ? 8.489 -10.560 3.775 1.00 69.19 103 ASP A O 1
ATOM 812 N N . GLY A 1 104 ? 10.030 -9.879 5.252 1.00 62.09 104 GLY A N 1
ATOM 813 C CA . GLY A 1 104 ? 11.152 -9.827 4.327 1.00 62.09 104 GLY A CA 1
ATOM 814 C C . GLY A 1 104 ? 11.241 -8.525 3.517 1.00 62.09 104 GLY A C 1
ATOM 815 O O . GLY A 1 104 ? 10.273 -7.765 3.384 1.00 62.09 104 GLY A O 1
ATOM 816 N N . PRO A 1 105 ? 12.435 -8.238 2.960 1.00 59.00 105 PRO A N 1
ATOM 817 C CA . PRO A 1 105 ? 12.675 -7.030 2.179 1.00 59.00 105 PRO A CA 1
ATOM 818 C C . PRO A 1 105 ? 11.795 -6.974 0.921 1.00 59.00 105 PRO A C 1
ATOM 820 O O . PRO A 1 105 ? 11.073 -7.907 0.569 1.00 59.00 105 PRO A O 1
ATOM 823 N N . PHE A 1 106 ? 11.818 -5.839 0.219 1.00 61.22 106 PHE A N 1
ATOM 824 C CA . PHE A 1 106 ? 11.254 -5.745 -1.130 1.00 61.22 106 PHE A CA 1
ATOM 825 C C . PHE A 1 106 ? 11.956 -6.740 -2.056 1.00 61.22 106 PHE A C 1
ATOM 827 O O . PHE A 1 106 ? 13.035 -6.441 -2.553 1.00 61.22 106 PHE A O 1
ATOM 834 N N . ASP A 1 107 ? 11.372 -7.928 -2.236 1.00 57.00 107 ASP A N 1
ATOM 835 C CA . ASP A 1 107 ? 11.830 -8.866 -3.250 1.00 57.00 107 ASP A CA 1
ATOM 836 C C . ASP A 1 107 ? 11.225 -8.457 -4.591 1.00 57.00 107 ASP A C 1
ATOM 838 O O . ASP A 1 107 ? 10.028 -8.597 -4.845 1.00 57.00 107 ASP A O 1
ATOM 842 N N . ASP A 1 108 ? 12.074 -7.915 -5.454 1.00 52.34 108 ASP A N 1
ATOM 843 C CA . ASP A 1 108 ? 11.693 -7.491 -6.797 1.00 52.34 108 ASP A CA 1
ATOM 844 C C . ASP A 1 108 ? 11.272 -8.675 -7.687 1.00 52.34 108 ASP A C 1
ATOM 846 O O . ASP A 1 108 ? 10.616 -8.473 -8.712 1.00 52.34 108 ASP A O 1
ATOM 850 N N . ASN A 1 109 ? 11.567 -9.915 -7.275 1.00 53.69 109 ASN A N 1
ATOM 851 C CA . ASN A 1 109 ? 11.196 -11.131 -7.999 1.00 53.69 109 ASN A CA 1
ATOM 852 C C . ASN A 1 109 ? 9.762 -11.617 -7.708 1.00 53.69 109 ASN A C 1
ATOM 854 O O . ASN A 1 109 ? 9.239 -12.447 -8.452 1.00 53.69 109 ASN A O 1
ATOM 858 N N . GLU A 1 110 ? 9.082 -11.088 -6.682 1.00 53.09 110 GLU A N 1
ATOM 859 C CA . GLU A 1 110 ? 7.734 -11.536 -6.282 1.00 53.09 110 GLU A CA 1
ATOM 860 C C . GLU A 1 110 ? 6.617 -11.084 -7.246 1.00 53.09 110 GLU A C 1
ATOM 862 O O . GLU A 1 110 ? 5.508 -11.625 -7.245 1.00 53.09 110 GLU A O 1
ATOM 867 N N . PHE A 1 111 ? 6.889 -10.100 -8.109 1.00 52.00 111 PHE A N 1
ATOM 868 C CA . PHE A 1 111 ? 5.873 -9.469 -8.961 1.00 52.00 111 PHE A CA 1
ATOM 869 C C . PHE A 1 111 ? 5.628 -10.171 -10.301 1.00 52.00 111 PHE A C 1
ATOM 871 O O . PHE A 1 111 ? 4.783 -9.719 -11.074 1.00 52.00 111 PHE A O 1
ATOM 878 N N . ALA A 1 112 ? 6.316 -11.281 -10.584 1.00 48.12 112 ALA A N 1
ATOM 879 C CA . ALA A 1 112 ? 6.148 -12.034 -11.830 1.00 48.12 112 ALA A CA 1
ATOM 880 C C . ALA A 1 112 ? 4.768 -12.716 -11.969 1.00 48.12 112 ALA A C 1
ATOM 882 O O . ALA A 1 112 ? 4.422 -13.159 -13.059 1.00 48.12 112 ALA A O 1
ATOM 883 N N . SER A 1 113 ? 3.975 -12.782 -10.892 1.00 43.53 113 SER A N 1
ATOM 884 C CA . SER A 1 113 ? 2.710 -13.541 -10.849 1.00 43.53 113 SER A CA 1
ATOM 885 C C . SER A 1 113 ? 1.442 -12.680 -10.809 1.00 43.53 113 SER A C 1
ATOM 887 O O . SER A 1 113 ? 0.345 -13.224 -10.737 1.00 43.53 113 SER A O 1
ATOM 889 N N . ILE A 1 114 ? 1.563 -11.348 -10.838 1.00 45.28 114 ILE A N 1
ATOM 890 C CA . ILE A 1 114 ? 0.407 -10.444 -10.952 1.00 45.28 114 ILE A CA 1
ATOM 891 C C . ILE A 1 114 ? 0.318 -10.005 -12.417 1.00 45.28 114 ILE A C 1
ATOM 893 O O . ILE A 1 114 ? 0.789 -8.926 -12.782 1.00 45.28 114 ILE A O 1
ATOM 897 N N . GLN A 1 115 ? -0.212 -10.885 -13.265 1.00 37.12 115 GLN A N 1
ATOM 898 C CA . GLN A 1 115 ? -0.576 -10.596 -14.655 1.00 37.12 115 GLN A CA 1
ATOM 899 C C . GLN A 1 115 ? -1.994 -11.083 -14.929 1.00 37.12 115 GLN A C 1
ATOM 901 O O . GLN A 1 115 ? -2.316 -12.214 -14.503 1.00 37.12 115 GLN A O 1
#

Organism: NCBI:txid2743000

Radius of gyration: 17.16 Å; chains: 1; bounding box: 29×34×56 Å

Foldseek 3Di:
DDDPPPDPVVVVVVVVVQCPPVVNVCLCPDPLNLLLCVLVVLCVVVVHDLVRLQVLLCVVCVVVVHDGDDSVLNVCSNNSPPPDDPVSSVSSCVSSVHDCVPVDHSDPVPPPPPD

InterPro domains:
  IPR001387 Cro/C1-type, helix-turn-helix domain [PF01381] (39-100)
  IPR001387 Cro/C1-type, helix-turn-helix domain [cd00093] (36-100)
  IPR010982 Lambda repressor-like, DNA-binding domain superfamily [G3DSA:1.10.260.40] (31-100)
  IPR010982 Lambda repressor-like, DNA-binding domain superfamily [SSF47413] (30-100)

pLDDT: mean 83.1, std 16.19, range [37.12, 96.31]

Secondary structure (DSSP, 8-state):
-----SHHHHHHHHHHHHHTSHHHHHHHTSHHHHHHHHHHHHHHHTT--HHHHHHHHHHHHHHTTPPPPPHHHHHHHHTT-TT--HHHHHHHHHHTT--TTTS-S--GGGGGG--

Sequence (115 aa):
MVNHQESSSSHEQLKDLLKQVPGVKEHLESFPVKMGKKIMKRRIDLGLTQQDIVQLVAKQARSQGQRPITQATISKIETGHSGIKGETYDKVLQVLDYDPLSDGPFDDNEFASIQ